Protein AF-A0A351UR52-F1 (afdb_monomer_lite)

Foldseek 3Di:
DVVCCQQPVQLVVCVVVVDPDSHDDDDDAAEPDDDDDPDQAKDKFFFDWDADPNGTYTYGFPDRDPVDPPSVVRGPDIDIDHD

Structure (mmCIF, N/CA/C/O backbone):
data_AF-A0A351UR52-F1
#
_entry.id   AF-A0A351UR52-F1
#
loop_
_atom_site.group_PDB
_atom_site.id
_atom_site.type_symbol
_atom_site.label_atom_id
_atom_site.label_alt_id
_atom_site.label_comp_id
_atom_site.label_asym_id
_atom_site.label_entity_id
_atom_site.label_seq_id
_atom_site.pdbx_PDB_ins_code
_atom_site.Cartn_x
_atom_site.Cartn_y
_atom_site.Cartn_z
_atom_site.occupancy
_atom_site.B_iso_or_equiv
_atom_site.auth_seq_id
_atom_site.auth_comp_id
_atom_site.auth_asym_id
_atom_site.auth_atom_id
_atom_site.pdbx_PDB_model_num
ATOM 1 N N . ALA A 1 1 ? 3.257 12.083 -0.692 1.00 79.44 1 ALA A N 1
ATOM 2 C CA . ALA A 1 1 ? 2.030 12.453 0.047 1.00 79.44 1 ALA A CA 1
ATOM 3 C C . ALA A 1 1 ? 0.942 11.381 -0.071 1.00 79.44 1 ALA A C 1
ATOM 5 O O . ALA A 1 1 ? 0.604 10.801 0.949 1.00 79.44 1 ALA A O 1
ATOM 6 N N . ALA A 1 2 ? 0.452 11.055 -1.277 1.00 89.62 2 ALA A N 1
ATOM 7 C CA . ALA A 1 2 ? -0.657 10.105 -1.481 1.00 89.62 2 ALA A CA 1
ATOM 8 C C . ALA A 1 2 ? -0.480 8.740 -0.781 1.00 89.62 2 ALA A C 1
ATOM 10 O O . ALA A 1 2 ? -1.353 8.325 -0.029 1.00 89.62 2 ALA A O 1
ATOM 11 N N . VAL A 1 3 ? 0.678 8.087 -0.936 1.00 91.62 3 VAL A N 1
ATOM 12 C CA . VAL A 1 3 ? 0.958 6.793 -0.279 1.00 91.62 3 VAL A CA 1
ATOM 13 C C . VAL A 1 3 ? 0.870 6.888 1.251 1.00 91.62 3 VAL A C 1
ATOM 15 O O . VAL A 1 3 ? 0.296 6.014 1.887 1.00 91.62 3 VAL A O 1
ATOM 18 N N . GLY A 1 4 ? 1.380 7.970 1.851 1.00 92.19 4 GLY A N 1
ATOM 19 C CA . GLY A 1 4 ? 1.285 8.193 3.299 1.00 92.19 4 GLY A CA 1
ATOM 20 C C . GLY A 1 4 ? -0.144 8.489 3.763 1.00 92.19 4 GLY A C 1
ATOM 21 O O . GLY A 1 4 ? -0.562 8.006 4.815 1.00 92.19 4 GLY A O 1
ATOM 22 N N . LEU A 1 5 ? -0.922 9.221 2.956 1.00 92.88 5 LEU A N 1
ATOM 23 C CA . LEU A 1 5 ? -2.348 9.431 3.210 1.00 92.88 5 LEU A CA 1
ATOM 24 C C . LEU A 1 5 ? -3.099 8.098 3.219 1.00 92.88 5 LEU A C 1
ATOM 26 O O . LEU A 1 5 ? -3.901 7.879 4.115 1.00 92.88 5 LEU A O 1
ATOM 30 N N . LEU A 1 6 ? -2.818 7.198 2.275 1.00 93.12 6 LEU A N 1
ATOM 31 C CA . LEU A 1 6 ? -3.432 5.873 2.263 1.00 93.12 6 LEU A CA 1
ATOM 32 C C . LEU A 1 6 ? -2.950 5.032 3.447 1.00 93.12 6 LEU A C 1
ATOM 34 O O . LEU A 1 6 ? -3.778 4.590 4.229 1.00 93.12 6 LEU A O 1
ATOM 38 N N . ARG A 1 7 ? -1.637 4.867 3.645 1.00 92.00 7 ARG A N 1
ATOM 39 C CA . ARG A 1 7 ? -1.087 3.971 4.679 1.00 92.00 7 ARG A CA 1
ATOM 40 C C . ARG A 1 7 ? -1.412 4.410 6.108 1.00 92.00 7 ARG A C 1
ATOM 42 O O . ARG A 1 7 ? -1.606 3.554 6.961 1.00 92.00 7 ARG A O 1
ATOM 49 N N . VAL A 1 8 ? -1.460 5.715 6.379 1.00 93.75 8 VAL A N 1
ATOM 50 C CA . VAL A 1 8 ? -1.596 6.254 7.746 1.00 93.75 8 VAL A CA 1
ATOM 51 C C . VAL A 1 8 ? -2.851 7.104 7.899 1.00 93.75 8 VAL A C 1
ATOM 53 O O . VAL A 1 8 ? -3.623 6.916 8.839 1.00 93.75 8 VAL A O 1
ATOM 56 N N . GLY A 1 9 ? -3.074 8.033 6.969 1.00 96.19 9 GLY A N 1
ATOM 57 C CA . GLY A 1 9 ? -4.169 8.995 7.069 1.00 96.19 9 GLY A CA 1
ATOM 58 C C . GLY A 1 9 ? -5.553 8.349 7.001 1.00 96.19 9 GLY A C 1
ATOM 59 O O . GLY A 1 9 ? -6.403 8.652 7.832 1.00 96.19 9 GLY A O 1
ATOM 60 N N . LEU A 1 10 ? -5.790 7.426 6.067 1.00 95.56 10 LEU A N 1
ATOM 61 C CA . LEU A 1 10 ? -7.096 6.793 5.907 1.00 95.56 10 LEU A CA 1
ATOM 62 C C . LEU A 1 10 ? -7.476 5.913 7.112 1.00 95.56 10 LEU A C 1
ATOM 64 O O . LEU A 1 10 ? -8.598 6.071 7.596 1.00 95.56 10 LEU A O 1
ATOM 68 N N . PRO A 1 11 ? -6.598 5.042 7.653 1.00 96.38 11 PRO A N 1
ATOM 69 C CA . PRO A 1 11 ? -6.884 4.331 8.898 1.00 96.38 11 PRO A CA 1
ATOM 70 C C . PRO A 1 11 ? -7.208 5.277 10.057 1.00 96.38 11 PRO A C 1
ATOM 72 O O . PRO A 1 11 ? -8.158 5.039 10.803 1.00 96.38 11 PRO A O 1
ATOM 75 N N . TYR A 1 12 ? -6.475 6.388 10.170 1.00 97.00 12 TYR A N 1
ATOM 76 C CA . TYR A 1 12 ? -6.731 7.396 11.195 1.00 97.00 12 TYR A CA 1
ATOM 77 C C . TYR A 1 12 ? -8.109 8.053 11.029 1.00 97.00 12 TYR A C 1
ATOM 79 O O . TYR A 1 12 ? -8.876 8.123 11.988 1.00 97.00 12 TYR A O 1
ATOM 87 N N . LEU A 1 13 ? -8.474 8.455 9.809 1.00 97.75 13 LEU A N 1
ATOM 88 C CA . LEU A 1 13 ? -9.798 9.009 9.511 1.00 97.75 13 LEU A CA 1
ATOM 89 C C . LEU A 1 13 ? -10.915 7.996 9.795 1.00 97.75 13 LEU A C 1
ATOM 91 O O . LEU A 1 13 ? -11.895 8.338 10.451 1.00 97.75 13 LEU A O 1
ATOM 95 N N . LYS A 1 14 ? -10.754 6.731 9.379 1.00 97.62 14 LYS A N 1
ATOM 96 C CA . LYS A 1 14 ? -11.709 5.652 9.689 1.00 97.62 14 LYS A CA 1
ATOM 97 C C . LYS A 1 14 ? -11.910 5.503 11.200 1.00 97.62 14 LYS A C 1
ATOM 99 O O . LYS A 1 14 ? -13.050 5.351 11.640 1.00 97.62 14 LYS A O 1
ATOM 104 N N . LYS A 1 15 ? -10.828 5.596 11.983 1.00 97.56 15 LYS A N 1
ATOM 105 C CA . LYS A 1 15 ? -10.876 5.559 13.451 1.00 97.56 15 LYS A CA 1
ATOM 106 C C . LYS A 1 15 ? -11.657 6.742 14.026 1.00 97.56 15 LYS A C 1
ATOM 108 O O . LYS A 1 15 ? -12.500 6.536 14.893 1.00 97.56 15 LYS A O 1
ATOM 113 N N . LEU A 1 16 ? -11.417 7.960 13.534 1.00 98.00 16 LEU A N 1
ATOM 114 C CA . LEU A 1 16 ? -12.158 9.156 13.959 1.00 98.00 16 LEU A CA 1
ATOM 115 C C . LEU A 1 16 ? -13.657 9.065 13.642 1.00 98.00 16 LEU A C 1
ATOM 117 O O . LEU A 1 16 ? -14.474 9.590 14.389 1.00 98.00 16 LEU A O 1
ATOM 121 N N . CYS A 1 17 ? -14.026 8.350 12.580 1.00 97.69 17 CYS A N 1
ATOM 122 C CA . CYS A 1 17 ? -15.419 8.055 12.245 1.00 97.69 17 CYS A CA 1
ATOM 123 C C . CYS A 1 17 ? -16.029 6.894 13.058 1.00 97.69 17 CYS A C 1
ATOM 125 O O . CYS A 1 17 ? -17.112 6.427 12.714 1.00 97.69 17 CYS A O 1
ATOM 127 N N . GLY A 1 18 ? -15.347 6.389 14.092 1.00 97.62 18 GLY A N 1
ATOM 128 C CA . GLY A 1 18 ? -15.866 5.340 14.975 1.00 97.62 18 GLY A CA 1
ATOM 129 C C . GLY A 1 18 ? -15.851 3.927 14.385 1.00 97.62 18 GLY A C 1
ATOM 130 O O . GLY A 1 18 ? -16.509 3.040 14.924 1.00 97.62 18 GLY A O 1
ATOM 131 N N . ARG A 1 19 ? -15.121 3.683 13.286 1.00 97.25 19 ARG A N 1
ATOM 132 C CA . ARG A 1 19 ? -14.993 2.331 12.719 1.00 97.25 19 ARG A CA 1
ATOM 133 C C . ARG A 1 19 ? -14.037 1.479 13.554 1.00 97.25 19 ARG A C 1
ATOM 135 O O . ARG A 1 19 ? -12.940 1.925 13.884 1.00 97.25 19 ARG A O 1
ATOM 142 N N . SER A 1 20 ? -14.430 0.236 13.823 1.00 94.69 20 SER A N 1
ATOM 143 C CA . SER A 1 20 ? -13.574 -0.784 14.443 1.00 94.69 20 SER A CA 1
ATOM 144 C C . SER A 1 20 ? -12.497 -1.280 13.474 1.00 94.69 20 SER A C 1
ATOM 146 O O . SER A 1 20 ? -11.320 -1.346 13.825 1.00 94.69 20 SER A O 1
ATOM 148 N N . GLU A 1 21 ? -12.881 -1.557 12.228 1.00 95.81 21 GLU A N 1
ATOM 149 C CA . GLU A 1 21 ? -11.971 -1.998 11.170 1.00 95.81 21 GLU A CA 1
ATOM 150 C C . GLU A 1 21 ? -11.395 -0.803 10.404 1.00 95.81 21 GLU A C 1
ATOM 152 O 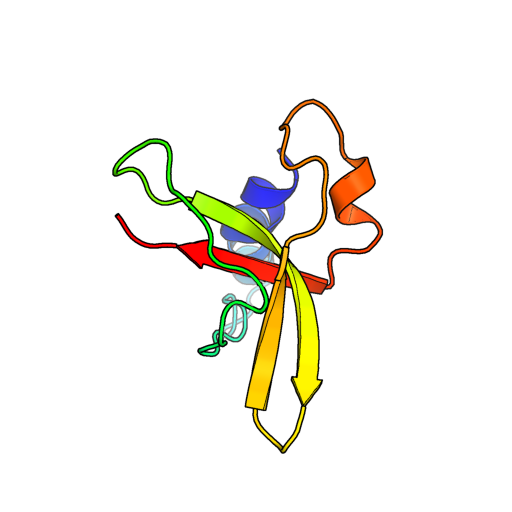O . GLU A 1 21 ? -12.052 -0.160 9.577 1.00 95.81 21 GLU A O 1
ATOM 157 N N . THR A 1 22 ? -10.141 -0.476 10.711 1.00 95.62 22 THR A N 1
ATOM 158 C CA . THR A 1 22 ? -9.462 0.716 10.177 1.00 95.62 22 THR A CA 1
ATOM 159 C C . THR A 1 22 ? -8.349 0.380 9.187 1.00 95.62 22 THR A C 1
ATOM 161 O O . THR A 1 22 ? -8.090 1.167 8.272 1.00 95.62 22 THR A O 1
ATOM 164 N N . ALA A 1 23 ? -7.736 -0.795 9.330 1.00 93.00 23 ALA A N 1
ATOM 165 C CA . ALA A 1 23 ? -6.664 -1.274 8.469 1.00 93.00 23 ALA A CA 1
ATOM 166 C C . ALA A 1 23 ? -7.155 -1.610 7.049 1.00 93.00 23 ALA A C 1
ATOM 168 O O . ALA A 1 23 ? -8.356 -1.670 6.768 1.00 93.00 23 ALA A O 1
ATOM 169 N N . PHE A 1 24 ? -6.200 -1.786 6.141 1.00 93.25 24 PHE A N 1
ATOM 170 C CA . PHE A 1 24 ? -6.450 -2.415 4.848 1.00 93.25 24 PHE A CA 1
ATOM 171 C C . PHE A 1 24 ? -6.330 -3.929 4.995 1.00 93.25 24 PHE A C 1
ATOM 173 O O . PHE A 1 24 ? -5.662 -4.412 5.906 1.00 93.25 24 PHE A O 1
ATOM 180 N N . THR A 1 25 ? -6.961 -4.664 4.087 1.00 93.38 25 THR A N 1
ATOM 181 C CA . THR A 1 25 ? -6.690 -6.091 3.929 1.00 93.38 25 THR A CA 1
ATOM 182 C C . THR A 1 25 ? -5.271 -6.262 3.397 1.00 93.38 25 THR A C 1
ATOM 184 O O . THR A 1 25 ? -4.921 -5.667 2.379 1.00 93.38 25 THR A O 1
ATOM 187 N N . GLU A 1 26 ? -4.468 -7.061 4.091 1.00 93.75 26 GLU A N 1
ATOM 188 C CA . GLU A 1 26 ? -3.103 -7.404 3.696 1.00 93.75 26 GLU A CA 1
ATOM 189 C C . GLU A 1 26 ? -3.080 -8.856 3.205 1.00 93.75 26 GLU A C 1
ATOM 191 O O . GLU A 1 26 ? -3.765 -9.720 3.757 1.00 93.75 26 GLU A O 1
ATOM 196 N N . VAL A 1 27 ? -2.334 -9.107 2.131 1.00 94.19 27 VAL A N 1
ATOM 197 C CA . VAL A 1 27 ? -2.175 -10.425 1.507 1.00 94.19 27 VAL A CA 1
ATOM 198 C C . VAL A 1 27 ? -0.757 -10.558 0.967 1.00 94.19 27 VAL A C 1
ATOM 200 O O . VAL A 1 27 ? -0.179 -9.575 0.500 1.00 94.19 27 VAL A O 1
ATOM 203 N N . ASP A 1 28 ? -0.221 -11.774 0.986 1.00 94.69 28 ASP A N 1
ATOM 204 C CA . ASP A 1 28 ? 1.058 -12.069 0.346 1.00 94.69 28 ASP A CA 1
ATOM 205 C C . ASP A 1 28 ? 0.882 -12.192 -1.172 1.00 94.69 28 ASP A C 1
ATOM 207 O O . ASP A 1 28 ? -0.075 -12.795 -1.668 1.00 94.69 28 ASP A O 1
ATOM 211 N N . ALA A 1 29 ? 1.829 -11.628 -1.919 1.00 95.31 29 ALA A N 1
ATOM 212 C CA . ALA A 1 29 ? 1.846 -11.659 -3.374 1.00 95.31 29 ALA A CA 1
ATOM 213 C C . ALA A 1 29 ? 3.246 -11.989 -3.896 1.00 95.31 29 ALA A C 1
ATOM 215 O O . ALA A 1 29 ? 4.260 -11.630 -3.296 1.00 95.31 29 ALA A O 1
ATOM 216 N N . PHE A 1 30 ? 3.302 -12.640 -5.054 1.00 95.81 30 PHE A N 1
ATOM 217 C CA . PHE A 1 30 ? 4.548 -12.868 -5.777 1.00 95.81 30 PHE A CA 1
ATOM 218 C C . PHE A 1 30 ? 4.903 -11.623 -6.587 1.00 95.81 30 PHE A C 1
ATOM 220 O O . PHE A 1 30 ? 4.052 -11.095 -7.294 1.00 95.81 30 PHE A O 1
ATOM 227 N N . LEU A 1 31 ? 6.149 -11.157 -6.538 1.00 94.81 31 LEU A N 1
ATOM 228 C CA . LEU A 1 31 ? 6.587 -10.107 -7.460 1.00 94.81 31 LEU A CA 1
ATOM 229 C C . LEU A 1 31 ? 6.613 -10.660 -8.891 1.00 94.81 31 LEU A C 1
ATOM 231 O O . LEU A 1 31 ? 7.204 -11.714 -9.126 1.00 94.81 31 LEU A O 1
ATOM 235 N N . GLU A 1 32 ? 5.960 -9.967 -9.829 1.00 94.62 32 GLU A N 1
ATOM 236 C CA . GLU A 1 32 ? 5.967 -10.357 -11.246 1.00 94.62 32 GLU A CA 1
ATOM 237 C C . GLU A 1 32 ? 7.373 -10.196 -11.847 1.00 94.62 32 GLU A C 1
ATOM 239 O O . GLU A 1 32 ? 7.861 -11.091 -12.537 1.00 94.62 32 GLU A O 1
ATOM 244 N N . GLU A 1 33 ? 8.058 -9.103 -11.507 1.00 92.81 33 GLU A N 1
ATOM 245 C CA . GLU A 1 33 ? 9.452 -8.853 -11.863 1.00 92.81 33 GLU A CA 1
ATOM 246 C C . GLU A 1 33 ? 10.346 -8.725 -10.613 1.00 92.81 33 GLU A C 1
ATOM 248 O O . GLU A 1 33 ? 9.912 -8.207 -9.579 1.00 92.81 33 GLU A O 1
ATOM 253 N N . PRO A 1 34 ? 11.623 -9.150 -10.675 1.00 91.56 34 PRO A N 1
ATOM 254 C CA . PRO A 1 34 ? 12.550 -8.968 -9.565 1.00 91.56 34 PRO A CA 1
ATOM 255 C C . PRO A 1 34 ? 12.767 -7.479 -9.264 1.00 91.56 34 PRO A C 1
ATOM 257 O O . PRO A 1 34 ? 13.066 -6.680 -10.151 1.00 91.56 34 PRO A O 1
ATOM 260 N N . PHE A 1 35 ? 12.678 -7.112 -7.985 1.00 90.62 35 PHE A N 1
ATOM 261 C CA . PHE A 1 35 ? 12.891 -5.743 -7.525 1.00 90.62 35 PHE A CA 1
ATOM 262 C C . PHE A 1 35 ? 14.195 -5.617 -6.738 1.00 90.62 35 PHE A C 1
ATOM 264 O O . PHE A 1 35 ? 14.330 -6.154 -5.637 1.00 90.62 35 PHE A O 1
ATOM 271 N N . GLN A 1 36 ? 15.150 -4.855 -7.270 1.00 89.50 36 GLN A N 1
ATOM 272 C CA . GLN A 1 36 ? 16.396 -4.573 -6.568 1.00 89.50 36 GLN A CA 1
ATOM 273 C C . GLN A 1 36 ? 16.245 -3.334 -5.682 1.00 89.50 36 GLN A C 1
ATOM 275 O O . GLN A 1 36 ? 16.147 -2.198 -6.156 1.00 89.50 36 GLN A O 1
ATOM 280 N N . LYS A 1 37 ? 16.262 -3.541 -4.364 1.00 88.38 37 LYS A N 1
ATOM 281 C CA . LYS A 1 37 ? 16.248 -2.436 -3.405 1.00 88.38 37 LYS A CA 1
ATOM 282 C C . LYS A 1 37 ? 17.580 -1.688 -3.451 1.00 88.38 37 LYS A C 1
ATOM 284 O O . LYS A 1 37 ? 18.644 -2.275 -3.295 1.00 88.38 37 LYS A O 1
ATOM 289 N N . SER A 1 38 ? 17.514 -0.365 -3.575 1.00 86.94 38 SER A N 1
ATOM 290 C CA . SER A 1 38 ? 18.686 0.517 -3.464 1.00 86.94 38 SER A CA 1
ATOM 291 C C . SER A 1 38 ? 19.137 0.777 -2.021 1.00 86.94 38 SER A C 1
ATOM 293 O O . SER A 1 38 ? 20.140 1.446 -1.799 1.00 86.94 38 SER A O 1
ATOM 295 N N . SER A 1 39 ? 18.361 0.329 -1.030 1.00 89.94 39 SER A N 1
ATOM 296 C CA . SER A 1 39 ? 18.571 0.609 0.391 1.00 89.94 39 SER A CA 1
ATOM 297 C C . SER A 1 39 ? 17.814 -0.403 1.259 1.00 89.94 39 SER A C 1
ATOM 299 O O . SER A 1 39 ? 16.799 -0.944 0.821 1.00 89.94 39 SER A O 1
ATOM 301 N N . VAL A 1 40 ? 18.274 -0.585 2.499 1.00 89.12 40 VAL A N 1
ATOM 302 C CA . VAL A 1 40 ? 17.711 -1.478 3.537 1.00 89.12 40 VAL A CA 1
ATOM 303 C C . VAL A 1 40 ? 16.448 -0.892 4.194 1.00 89.12 40 VAL A C 1
ATOM 305 O O . VAL A 1 40 ? 15.898 -1.432 5.138 1.00 89.12 40 VAL A O 1
ATOM 308 N N . VAL A 1 41 ? 15.957 0.260 3.736 1.00 92.38 41 VAL A N 1
ATOM 309 C CA . VAL A 1 41 ? 14.721 0.848 4.275 1.00 92.38 41 VAL A CA 1
ATOM 310 C C . VAL A 1 41 ? 13.501 0.158 3.660 1.00 92.38 41 VAL A C 1
ATOM 312 O O . VAL A 1 41 ? 13.524 -0.239 2.489 1.00 92.38 41 VAL A O 1
ATOM 315 N N . THR A 1 42 ? 12.410 0.052 4.424 1.00 91.44 42 THR A N 1
ATOM 316 C CA . THR A 1 42 ? 11.105 -0.374 3.901 1.00 91.44 42 THR A CA 1
ATOM 317 C C . THR A 1 42 ? 10.728 0.443 2.666 1.00 91.44 42 THR A C 1
ATOM 319 O O . THR A 1 42 ? 10.839 1.675 2.647 1.00 91.44 42 THR A O 1
ATOM 322 N N . ARG A 1 43 ? 10.281 -0.236 1.608 1.00 91.94 43 ARG A N 1
ATOM 323 C CA . ARG A 1 43 ? 9.805 0.414 0.383 1.00 91.94 43 ARG A CA 1
ATOM 324 C C . ARG A 1 43 ? 8.320 0.159 0.212 1.00 91.94 43 ARG A C 1
ATOM 326 O O . ARG A 1 43 ? 7.903 -0.985 0.114 1.00 91.94 43 ARG A O 1
ATOM 333 N N . MET A 1 44 ? 7.558 1.245 0.119 1.00 92.56 44 MET A N 1
ATOM 334 C CA . MET A 1 44 ? 6.183 1.201 -0.363 1.00 92.56 44 MET A CA 1
ATOM 335 C C . MET A 1 44 ? 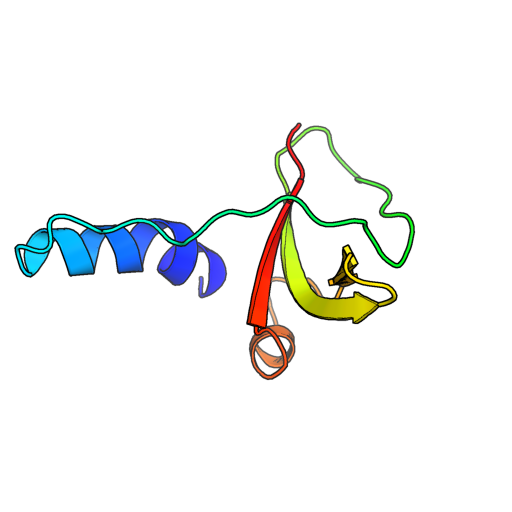6.190 1.373 -1.880 1.00 92.56 44 MET A C 1
ATOM 337 O O . ME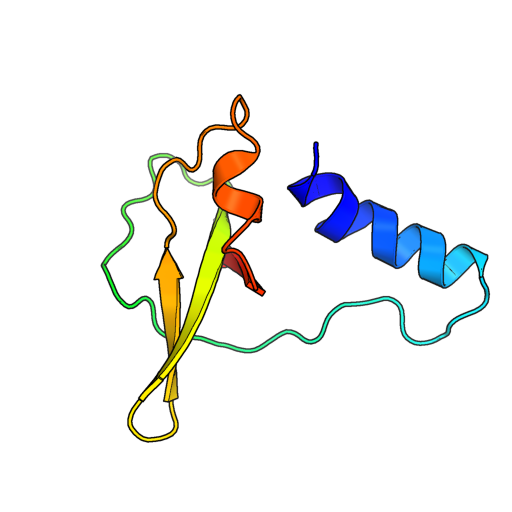T A 1 44 ? 6.697 2.382 -2.383 1.00 92.56 44 MET A O 1
ATOM 341 N N . LEU A 1 45 ? 5.632 0.406 -2.594 1.00 93.31 45 LEU A N 1
ATOM 342 C CA . LEU A 1 45 ? 5.515 0.401 -4.046 1.00 93.31 45 LEU A CA 1
ATOM 343 C C . LEU A 1 45 ? 4.051 0.534 -4.452 1.00 93.31 45 LEU A C 1
ATOM 345 O O . LEU A 1 45 ? 3.172 -0.061 -3.837 1.00 93.31 45 LEU A O 1
ATOM 349 N N . ARG A 1 46 ? 3.798 1.309 -5.507 1.00 94.19 46 ARG A N 1
ATOM 350 C CA . ARG A 1 46 ? 2.504 1.312 -6.204 1.00 94.19 46 ARG A CA 1
ATOM 351 C C . ARG A 1 46 ? 2.507 0.207 -7.242 1.00 94.19 46 ARG A C 1
ATOM 353 O O . ARG A 1 46 ? 3.492 0.090 -7.976 1.00 94.19 46 ARG A O 1
ATOM 360 N N . GLY A 1 47 ? 1.435 -0.560 -7.317 1.00 95.12 47 GLY A N 1
ATOM 361 C CA . GLY A 1 47 ? 1.361 -1.669 -8.247 1.00 95.12 47 GLY A CA 1
ATOM 362 C C . GLY A 1 47 ? -0.055 -2.066 -8.607 1.00 95.12 47 GLY A C 1
ATOM 363 O O . GLY A 1 47 ? -1.030 -1.460 -8.156 1.00 95.12 47 GLY A O 1
ATOM 364 N N . GLN A 1 48 ? -0.105 -3.102 -9.434 1.00 96.00 48 GLN A N 1
ATOM 365 C CA . GLN A 1 48 ? -1.314 -3.781 -9.858 1.00 96.00 48 GLN A CA 1
ATOM 366 C C . GLN A 1 48 ? -1.331 -5.220 -9.361 1.00 96.00 48 GLN A C 1
ATOM 368 O O . GLN A 1 48 ? -0.336 -5.940 -9.487 1.00 96.00 48 GLN A O 1
ATOM 373 N N . GLY A 1 49 ? -2.479 -5.651 -8.853 1.00 95.25 49 GLY A N 1
ATOM 374 C CA . GLY A 1 49 ? -2.759 -7.049 -8.564 1.00 95.25 49 GLY A CA 1
ATOM 375 C C . GLY A 1 49 ? -3.172 -7.807 -9.819 1.00 95.25 49 GLY A C 1
ATOM 376 O O . GLY A 1 49 ? -4.133 -7.447 -10.493 1.00 95.25 49 GLY A O 1
ATOM 377 N N . ARG A 1 50 ? -2.484 -8.907 -10.126 1.00 95.19 50 ARG A N 1
ATOM 378 C CA . ARG A 1 50 ? -2.854 -9.814 -11.219 1.00 95.19 50 ARG A CA 1
ATOM 379 C C . ARG A 1 50 ? -2.986 -11.228 -10.695 1.00 95.19 50 ARG A C 1
ATOM 381 O O . ARG A 1 50 ? -2.051 -11.769 -10.118 1.00 95.19 50 ARG A O 1
ATOM 388 N N . ILE A 1 51 ? -4.136 -11.851 -10.919 1.00 94.94 51 ILE A N 1
ATOM 389 C CA . ILE A 1 51 ? -4.347 -13.246 -10.531 1.00 94.94 51 ILE A CA 1
ATOM 390 C C . ILE A 1 51 ? -3.964 -14.140 -11.709 1.00 94.94 51 ILE A C 1
ATOM 392 O O . ILE A 1 51 ? -4.535 -14.025 -12.792 1.00 94.94 51 ILE A O 1
ATOM 396 N N . ARG A 1 52 ? -3.002 -15.041 -11.497 1.00 95.06 52 ARG A N 1
ATOM 397 C CA . ARG A 1 52 ? -2.606 -16.077 -12.463 1.00 95.06 52 ARG A CA 1
ATOM 398 C C . ARG A 1 52 ? -2.520 -17.412 -11.744 1.00 95.06 52 ARG A C 1
ATOM 400 O O . ARG A 1 52 ? -1.887 -17.500 -10.698 1.00 95.06 52 ARG A O 1
ATOM 407 N N . GLU A 1 53 ? -3.189 -18.431 -12.280 1.00 93.81 5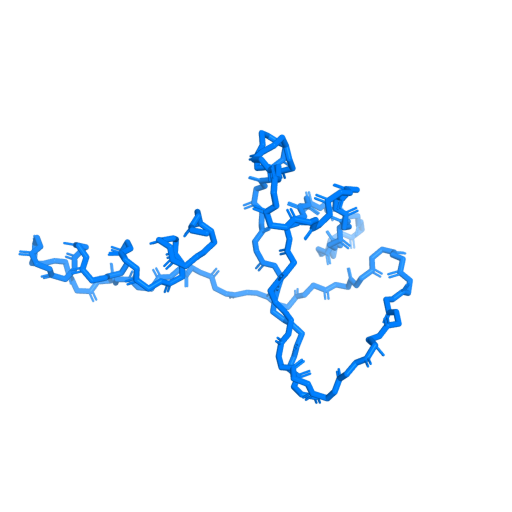3 GLU A N 1
ATOM 408 C CA . GLU A 1 53 ? -3.169 -19.797 -11.723 1.00 93.81 53 GLU A CA 1
ATOM 409 C C . GLU A 1 53 ? -3.524 -19.852 -10.219 1.00 93.81 53 GLU A C 1
ATOM 411 O O . GLU A 1 53 ? -2.940 -20.602 -9.441 1.00 93.81 53 GLU A O 1
ATOM 416 N N . GLY A 1 54 ? -4.467 -19.005 -9.787 1.00 94.38 54 GLY A N 1
ATOM 417 C CA . GLY A 1 54 ? -4.897 -18.921 -8.386 1.00 94.38 54 GLY A CA 1
ATOM 418 C C . GLY A 1 54 ? -3.909 -18.224 -7.443 1.00 94.38 54 GLY A C 1
ATOM 419 O O . GLY A 1 54 ? -4.123 -18.232 -6.235 1.00 94.38 54 GLY A O 1
ATOM 420 N N . ARG A 1 55 ? -2.844 -17.610 -7.967 1.00 95.69 55 ARG A N 1
ATOM 421 C CA . ARG A 1 55 ? -1.857 -16.849 -7.192 1.00 95.69 55 ARG A CA 1
ATOM 422 C C . ARG A 1 55 ? -1.945 -15.368 -7.526 1.00 95.69 55 ARG A C 1
ATOM 424 O O . ARG A 1 55 ? -2.137 -14.998 -8.685 1.00 95.69 55 ARG A O 1
ATOM 431 N N . LEU A 1 56 ? -1.790 -14.528 -6.507 1.00 96.19 56 LEU A N 1
ATOM 432 C CA . LEU A 1 56 ? -1.699 -13.085 -6.672 1.00 96.19 56 LEU A CA 1
ATOM 433 C C . LEU A 1 56 ? -0.260 -12.701 -7.021 1.00 96.19 56 LEU A C 1
ATOM 435 O O . LEU A 1 56 ? 0.670 -12.979 -6.263 1.00 96.19 56 LEU A O 1
ATOM 439 N N . PHE A 1 57 ? -0.101 -12.047 -8.162 1.00 97.12 57 PHE A N 1
ATOM 440 C CA . PHE A 1 57 ? 1.133 -11.414 -8.593 1.00 97.12 57 PHE A CA 1
ATOM 441 C C . PHE A 1 57 ? 1.017 -9.900 -8.438 1.00 97.12 57 PHE A C 1
ATOM 443 O O . PHE A 1 57 ? -0.024 -9.313 -8.737 1.00 97.12 57 PHE A O 1
ATOM 450 N N . PHE A 1 58 ? 2.093 -9.280 -7.974 1.00 96.75 58 PHE A N 1
ATOM 451 C CA . PHE A 1 58 ? 2.236 -7.843 -7.841 1.00 96.75 58 PHE A CA 1
ATOM 452 C C . PHE A 1 58 ? 3.105 -7.324 -8.984 1.00 96.75 58 PHE A C 1
ATOM 454 O O . PHE A 1 58 ? 4.306 -7.602 -9.040 1.00 96.75 58 PHE A O 1
ATOM 461 N N . HIS A 1 59 ? 2.486 -6.567 -9.882 1.00 95.81 59 HIS A N 1
ATOM 462 C CA . HIS A 1 59 ? 3.162 -5.865 -10.963 1.00 95.81 59 HIS A CA 1
ATOM 463 C C . HIS A 1 59 ? 3.496 -4.445 -10.515 1.00 95.81 59 HIS A C 1
ATOM 465 O O . HIS A 1 59 ? 2.608 -3.691 -10.107 1.00 95.81 59 HIS A O 1
ATOM 471 N N . ILE A 1 60 ? 4.770 -4.065 -10.570 1.00 94.19 60 ILE A N 1
ATOM 472 C CA . ILE A 1 60 ? 5.207 -2.737 -10.135 1.00 94.19 60 ILE A CA 1
ATOM 473 C C . ILE A 1 60 ? 4.909 -1.738 -11.253 1.00 94.19 60 ILE A C 1
ATOM 475 O O . ILE A 1 60 ? 5.407 -1.882 -12.363 1.00 94.19 60 ILE A O 1
ATOM 479 N N . ILE A 1 61 ? 4.145 -0.687 -10.953 1.00 92.62 61 ILE A N 1
ATOM 480 C CA . ILE A 1 61 ? 3.892 0.382 -11.927 1.00 92.62 61 ILE A CA 1
ATOM 481 C C . ILE A 1 61 ? 5.166 1.213 -12.114 1.00 92.62 61 ILE A C 1
ATOM 483 O O . ILE A 1 61 ? 5.865 1.544 -11.147 1.00 92.62 61 ILE A O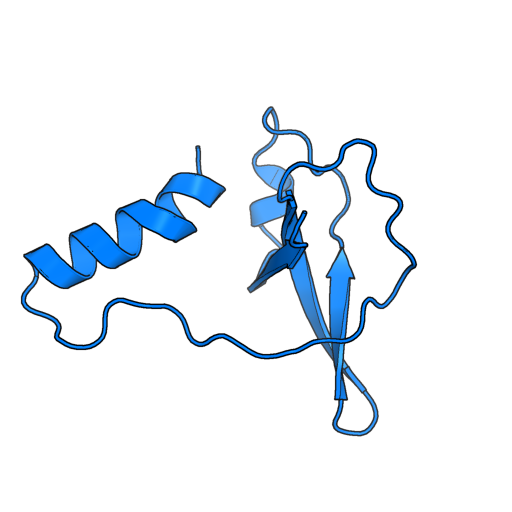 1
ATOM 487 N N . ASP A 1 62 ? 5.450 1.614 -13.348 1.00 84.81 62 ASP A N 1
ATOM 488 C CA . ASP A 1 62 ? 6.560 2.511 -13.650 1.00 84.81 62 ASP A CA 1
ATOM 489 C C . ASP A 1 62 ? 6.422 3.878 -12.957 1.00 84.81 62 ASP A C 1
ATOM 491 O O . ASP A 1 62 ? 5.363 4.302 -12.497 1.00 84.81 62 ASP A O 1
ATOM 495 N N . ASN A 1 63 ? 7.525 4.625 -12.881 1.00 83.62 63 ASN A N 1
ATOM 496 C CA . ASN A 1 63 ? 7.543 5.964 -12.283 1.00 83.62 63 ASN A CA 1
ATOM 497 C C . ASN A 1 63 ? 7.123 5.990 -10.793 1.00 83.62 63 ASN A C 1
ATOM 499 O O . ASN A 1 63 ? 6.244 6.740 -10.354 1.00 83.62 63 ASN A O 1
ATOM 503 N N . GLN A 1 64 ? 7.858 5.235 -9.972 1.00 86.12 64 GLN A N 1
ATOM 504 C CA . GLN A 1 64 ? 7.763 5.253 -8.505 1.00 86.12 64 GLN A CA 1
ATOM 505 C C . GLN A 1 64 ? 8.311 6.549 -7.857 1.00 86.12 64 GLN A C 1
ATOM 507 O O . GLN A 1 64 ? 8.505 6.624 -6.640 1.00 86.12 64 GLN A O 1
ATOM 512 N N . LYS A 1 65 ? 8.579 7.606 -8.628 1.00 82.44 65 LYS A N 1
ATOM 513 C CA . LYS A 1 65 ? 9.080 8.869 -8.076 1.00 82.44 65 LYS A CA 1
ATOM 514 C C . LYS A 1 65 ? 7.970 9.575 -7.296 1.00 82.44 65 LYS A C 1
ATOM 516 O O . LYS A 1 65 ? 6.802 9.541 -7.666 1.00 82.44 65 LYS A O 1
ATOM 521 N N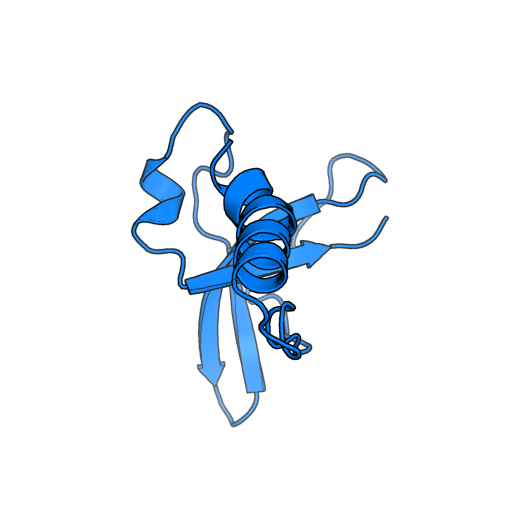 . ASN A 1 66 ? 8.341 10.252 -6.212 1.00 78.19 66 ASN A N 1
ATOM 522 C CA . ASN A 1 66 ? 7.391 11.001 -5.381 1.00 78.19 66 ASN A CA 1
ATOM 523 C C . ASN A 1 66 ? 6.867 12.282 -6.056 1.00 78.19 66 ASN A C 1
ATOM 525 O O . ASN A 1 66 ? 5.861 12.825 -5.611 1.00 78.19 66 ASN A O 1
ATOM 529 N N . GLY A 1 67 ? 7.553 12.764 -7.100 1.00 76.50 67 GLY A N 1
ATOM 530 C CA . GLY A 1 67 ? 7.195 13.979 -7.838 1.00 76.50 67 GLY A CA 1
ATOM 531 C C . GLY A 1 67 ? 6.094 13.792 -8.885 1.00 76.50 67 GLY A C 1
ATOM 532 O O . GLY A 1 67 ? 5.701 14.770 -9.506 1.00 76.50 67 GLY A O 1
ATOM 533 N N . SER A 1 68 ? 5.597 12.566 -9.085 1.00 75.88 68 SER A N 1
ATOM 534 C CA . SER A 1 68 ? 4.463 12.291 -9.968 1.00 75.88 68 SER A CA 1
ATOM 535 C C . SER A 1 68 ? 3.385 11.510 -9.228 1.00 75.88 68 SER A C 1
ATOM 537 O O . SER A 1 68 ? 3.673 10.539 -8.529 1.00 75.88 68 SER A O 1
ATOM 539 N N . VAL A 1 69 ? 2.134 11.922 -9.419 1.00 82.12 69 VAL A N 1
ATOM 540 C CA . VAL A 1 69 ? 0.947 11.171 -8.988 1.00 82.12 69 VAL A CA 1
ATOM 541 C C . VAL A 1 69 ? 0.410 10.255 -10.084 1.00 82.12 69 VAL A C 1
ATOM 543 O O . VAL A 1 69 ? -0.494 9.478 -9.811 1.00 82.12 69 VAL A O 1
ATOM 546 N N . SER A 1 70 ? 0.971 10.298 -11.299 1.00 85.44 70 SER A N 1
ATOM 547 C CA . SER A 1 70 ? 0.492 9.499 -12.437 1.00 85.44 70 SER A CA 1
ATOM 548 C C . SER A 1 70 ? 0.467 8.000 -12.130 1.00 85.44 70 SER A C 1
ATOM 550 O O . SER A 1 70 ? -0.483 7.319 -12.485 1.00 85.44 70 SER A O 1
ATOM 552 N N . SER A 1 71 ? 1.455 7.498 -11.378 1.00 84.94 71 SER A N 1
ATOM 553 C CA . SER A 1 71 ? 1.521 6.089 -10.964 1.00 84.94 71 SER A CA 1
ATOM 554 C C . SER A 1 71 ? 0.426 5.668 -9.981 1.00 84.94 71 SER A C 1
ATOM 556 O O . SER A 1 71 ? 0.324 4.488 -9.678 1.00 84.94 71 SER A O 1
ATOM 558 N N . MET A 1 72 ? -0.390 6.599 -9.472 1.00 88.88 72 MET A N 1
ATOM 559 C CA . MET A 1 72 ? -1.564 6.282 -8.653 1.00 88.88 72 MET A CA 1
ATOM 560 C C . MET A 1 72 ? -2.812 5.980 -9.488 1.00 88.88 72 MET A C 1
ATOM 562 O O . MET A 1 72 ? -3.723 5.360 -8.956 1.00 88.88 72 MET A O 1
ATOM 566 N N . GLN A 1 73 ? -2.883 6.430 -10.747 1.00 88.50 73 GLN A N 1
ATOM 567 C CA . GLN A 1 73 ? -4.077 6.263 -11.585 1.00 88.50 73 GLN A CA 1
ATOM 568 C C . GLN A 1 73 ? -4.385 4.785 -11.842 1.00 88.50 73 GLN A C 1
ATOM 570 O O . GLN A 1 73 ? -5.537 4.374 -11.761 1.00 88.50 73 GLN A O 1
ATOM 575 N N . ASP A 1 74 ? -3.337 4.002 -12.078 1.00 87.69 74 ASP A N 1
ATOM 576 C CA . ASP A 1 74 ? -3.433 2.576 -12.377 1.00 87.69 74 ASP A CA 1
ATOM 577 C C . ASP A 1 74 ? -3.119 1.695 -11.155 1.00 87.69 74 ASP A C 1
ATOM 579 O O . ASP A 1 74 ? -2.985 0.483 -11.295 1.00 87.69 74 ASP A O 1
ATOM 583 N N . CYS A 1 75 ? -2.971 2.294 -9.966 1.00 92.81 75 CYS A N 1
ATOM 584 C CA . CYS A 1 75 ? -2.589 1.609 -8.731 1.00 92.81 75 CYS A CA 1
ATOM 585 C C . CYS A 1 75 ? -3.816 1.089 -7.980 1.00 92.81 75 CYS A C 1
ATOM 587 O O . CYS A 1 75 ? -4.596 1.879 -7.449 1.00 92.81 75 CYS A O 1
ATOM 589 N N . ASP A 1 76 ? -3.919 -0.230 -7.836 1.00 94.19 76 ASP A N 1
ATOM 590 C CA . ASP A 1 76 ? -4.944 -0.888 -7.014 1.00 94.19 76 ASP A CA 1
ATOM 591 C C . ASP A 1 76 ? -4.371 -1.511 -5.727 1.00 94.19 76 ASP A C 1
ATOM 593 O O . ASP A 1 76 ? -5.101 -1.694 -4.752 1.00 94.19 76 ASP A O 1
ATOM 597 N N . LEU A 1 77 ? -3.054 -1.748 -5.683 1.00 94.81 77 LEU A N 1
ATOM 598 C CA . LEU A 1 77 ? -2.351 -2.330 -4.548 1.00 94.81 77 LEU A CA 1
ATOM 599 C C . LEU A 1 77 ? -1.146 -1.485 -4.132 1.00 94.81 77 LEU A C 1
ATOM 601 O O . LEU A 1 77 ? -0.381 -0.969 -4.950 1.00 94.81 77 LEU A O 1
ATOM 605 N N . LEU A 1 78 ? -0.936 -1.413 -2.818 1.00 94.88 78 LEU A N 1
ATOM 606 C CA . LEU A 1 78 ? 0.310 -0.936 -2.230 1.00 94.88 78 LEU A CA 1
ATOM 607 C C . LEU A 1 78 ? 1.117 -2.139 -1.749 1.00 94.88 78 LEU A C 1
ATOM 609 O O . LEU A 1 78 ? 0.691 -2.843 -0.838 1.00 94.88 78 LEU A O 1
ATOM 613 N N . GLY A 1 79 ? 2.282 -2.353 -2.352 1.00 94.94 79 GLY A N 1
ATOM 614 C CA . GLY A 1 79 ? 3.234 -3.372 -1.922 1.00 94.94 79 GLY A CA 1
ATOM 615 C C . GLY A 1 79 ? 4.160 -2.820 -0.844 1.00 94.94 79 GLY A C 1
ATOM 616 O O . GLY A 1 79 ? 4.712 -1.730 -1.007 1.00 94.94 79 GLY A O 1
ATOM 617 N N . GLU A 1 80 ? 4.349 -3.563 0.241 1.00 94.50 80 GLU A N 1
ATOM 618 C CA . GLU A 1 80 ? 5.349 -3.269 1.267 1.00 94.50 80 GLU A CA 1
ATOM 619 C C . GLU A 1 80 ? 6.513 -4.252 1.128 1.00 94.50 80 GLU A C 1
ATOM 621 O O . GLU A 1 80 ? 6.333 -5.460 1.245 1.00 94.50 80 GLU A O 1
ATOM 626 N N . ILE A 1 81 ? 7.717 -3.738 0.870 1.00 92.19 81 ILE A N 1
ATOM 627 C CA . ILE A 1 81 ? 8.938 -4.544 0.889 1.00 92.19 81 ILE A CA 1
ATOM 628 C C . ILE A 1 81 ? 9.677 -4.235 2.196 1.00 92.19 81 ILE A C 1
ATOM 630 O O . ILE A 1 81 ? 10.229 -3.127 2.305 1.00 92.19 81 ILE A O 1
ATOM 634 N N . PRO A 1 82 ? 9.699 -5.172 3.167 1.00 89.81 82 PRO A N 1
ATOM 635 C CA . PRO A 1 82 ? 10.340 -4.984 4.469 1.00 89.81 82 PRO A CA 1
ATOM 636 C C . PRO A 1 82 ? 11.856 -4.797 4.312 1.00 89.81 82 PRO A C 1
ATOM 638 O O . PRO A 1 82 ? 12.362 -5.074 3.222 1.00 89.81 82 PRO A O 1
ATOM 641 N N . PRO A 1 83 ? 12.560 -4.279 5.339 1.00 87.19 83 PRO A N 1
ATOM 642 C CA . PRO A 1 83 ? 13.987 -3.949 5.306 1.00 87.19 83 PRO A CA 1
ATOM 643 C C . PRO A 1 83 ? 14.876 -4.940 4.555 1.00 87.19 83 PRO A C 1
ATOM 645 O O . PRO A 1 83 ? 14.857 -6.138 4.902 1.00 87.19 83 PRO A O 1
#

Radius of gyration: 13.95 Å; chains: 1; bounding box: 35×34×29 Å

Sequence (83 aa):
AAVGLLRVGLPYLKKLCGRSETAFTEVDAFLEEPFQKSSVVTRMLRGQGRIREGRLFFHIIDNQKNGSVSSMQDCDLLGEIPP

pLDDT: mean 92.11, std 4.95, range [75.88, 98.0]

Secondary structure (DSSP, 8-state):
-HHHIIIIIHHHHHHHTT-S--SPP----EESS----SSSS-EEEEEEEEEETTEEEEEEPS---TT-SGGGTT--EEEEE--